Protein AF-A0A820NTD5-F1 (afdb_monomer)

Secondary structure (DSSP, 8-state):
--HHHH-THHHHHHHHHHHHHHHHHHHHTTS--SS-HHHHHHHHHHHHHHHHHHHHHHHHHHHHHS-TTTHHHHHHHHHHHHHHHHHHHHHHHHHS-TTSHHHHHHHHT-

Radius of gyration: 16.56 Å; Cα contacts (8 Å, |Δi|>4): 57; chains: 1; bounding box: 40×29×45 Å

Sequence (110 aa):
PMVYKWGRRWPTFCFFLVAEVCLLGSYTFRENVEDTRAAVLIVYFMGKFASRGGFIVILLYTCEIFPTGLRCTTLGICYTFRLIGVALASQDVAGINGRTPRLIYGVLSL

InterPro domains:
  IPR036259 MFS transporter superfamily [G3DSA:1.20.1250.20] (1-110)
  IPR036259 MFS transporter superfamily [SSF103473] (4-93)

Mean predicted aligned error: 9.56 Å

Foldseek 3Di:
DVPPPPPLPVLLVVLLVLLLVLLVVLQVVVVPPDPCPVVNVVSVVRSVVSVVVSLVSVLVVLCVPDDPVCNVVVSVVSVVVVVVVVVVVVVVVVPDDDHPPSVVVSVVSD

Structure (mmCIF, N/CA/C/O backbone):
data_AF-A0A820NTD5-F1
#
_entry.id   AF-A0A820NTD5-F1
#
loop_
_atom_site.group_PDB
_atom_site.id
_atom_site.type_symbol
_atom_site.label_atom_id
_atom_site.label_alt_id
_atom_site.label_comp_id
_atom_site.label_asym_id
_atom_site.label_entity_id
_atom_site.label_seq_id
_atom_site.pdbx_PDB_ins_code
_atom_site.Cartn_x
_atom_site.Cartn_y
_atom_site.Cartn_z
_atom_site.occupancy
_atom_site.B_iso_or_equiv
_atom_site.auth_seq_id
_atom_site.auth_comp_id
_atom_site.auth_asym_id
_atom_site.auth_atom_id
_atom_site.pdbx_PDB_model_num
ATOM 1 N N . PRO A 1 1 ? -15.960 15.532 -1.638 1.00 49.72 1 PRO A N 1
ATOM 2 C CA . PRO A 1 1 ? -16.955 15.597 -2.740 1.00 49.72 1 PRO A CA 1
ATOM 3 C C . PRO A 1 1 ? -17.173 14.284 -3.531 1.00 49.72 1 PRO A C 1
ATOM 5 O O . PRO A 1 1 ? -18.318 14.007 -3.864 1.00 49.72 1 PRO A O 1
ATOM 8 N N . MET A 1 2 ? -16.152 13.449 -3.795 1.00 51.72 2 MET A N 1
ATOM 9 C CA . MET A 1 2 ? -16.318 12.181 -4.552 1.00 51.72 2 MET A CA 1
ATOM 10 C C . MET A 1 2 ? -16.943 11.031 -3.727 1.00 51.72 2 MET A C 1
ATOM 12 O O . MET A 1 2 ? -17.681 10.204 -4.250 1.00 51.72 2 MET A O 1
ATOM 16 N N . VAL A 1 3 ? -16.687 11.003 -2.414 1.00 53.97 3 VAL A N 1
ATOM 17 C CA . VAL A 1 3 ? -17.063 9.899 -1.503 1.00 53.97 3 VAL A CA 1
ATOM 18 C C . VAL A 1 3 ? -18.572 9.823 -1.222 1.00 53.97 3 VAL A C 1
ATOM 20 O O . VAL A 1 3 ? -19.092 8.739 -0.982 1.00 53.97 3 VAL A O 1
ATOM 23 N N . TYR A 1 4 ? -19.285 10.951 -1.285 1.00 55.00 4 TYR A N 1
ATOM 24 C CA . TYR A 1 4 ? -20.696 11.031 -0.883 1.00 55.00 4 TYR A CA 1
ATOM 25 C C . TYR A 1 4 ? -21.680 10.666 -2.009 1.00 55.00 4 TYR A C 1
ATOM 27 O O . TYR A 1 4 ? -22.819 10.317 -1.730 1.00 55.00 4 TYR A O 1
ATOM 35 N N . LYS A 1 5 ? -21.254 10.734 -3.282 1.00 57.44 5 LYS A N 1
ATOM 36 C CA . LYS A 1 5 ? -22.125 10.472 -4.445 1.00 57.44 5 LYS A CA 1
ATOM 37 C C . LYS A 1 5 ? -22.044 9.045 -4.992 1.00 57.44 5 LYS A C 1
ATOM 39 O O . LYS A 1 5 ? -23.023 8.580 -5.557 1.00 57.44 5 LYS A O 1
ATOM 44 N N . TRP A 1 6 ? -20.908 8.359 -4.843 1.00 56.06 6 TRP A N 1
ATOM 45 C CA . TRP A 1 6 ? -20.655 7.101 -5.567 1.00 56.06 6 TRP A CA 1
ATOM 46 C C . TRP A 1 6 ? -20.630 5.835 -4.703 1.00 56.06 6 TRP A C 1
ATOM 48 O O . TRP A 1 6 ? -20.451 4.740 -5.226 1.00 56.06 6 TRP A O 1
ATOM 58 N N . GLY A 1 7 ? -20.822 5.955 -3.387 1.00 64.12 7 GLY A N 1
ATOM 59 C CA . GLY A 1 7 ? -20.644 4.837 -2.460 1.00 64.12 7 GLY A CA 1
ATOM 60 C C . GLY A 1 7 ? -19.163 4.481 -2.274 1.00 64.12 7 GLY A C 1
ATOM 61 O O . GLY A 1 7 ? -18.376 4.416 -3.215 1.00 64.12 7 GLY A O 1
ATOM 62 N N . ARG A 1 8 ? -18.747 4.252 -1.025 1.00 65.25 8 ARG A N 1
ATOM 63 C CA . ARG A 1 8 ? -17.324 4.227 -0.636 1.00 65.25 8 ARG A CA 1
ATOM 64 C 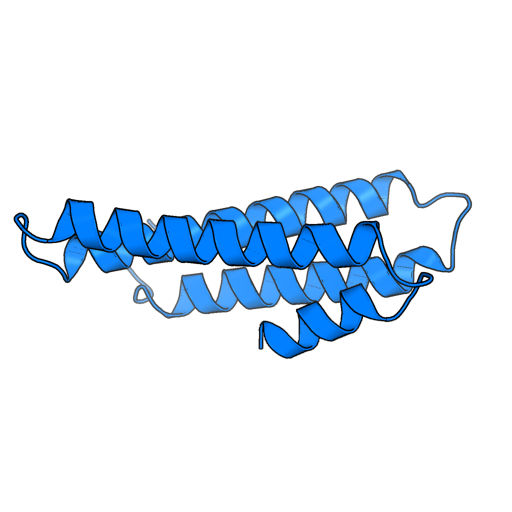C . ARG A 1 8 ? -16.514 3.017 -1.135 1.00 65.25 8 ARG A C 1
ATOM 66 O O . ARG A 1 8 ? -15.298 3.002 -0.990 1.00 65.25 8 ARG A O 1
ATOM 73 N N . ARG A 1 9 ? -17.163 2.025 -1.753 1.00 69.50 9 ARG A N 1
ATOM 74 C CA . ARG A 1 9 ? -16.525 0.797 -2.268 1.00 69.50 9 ARG A CA 1
ATOM 75 C C . ARG A 1 9 ? -15.850 1.004 -3.630 1.00 69.50 9 ARG A C 1
ATOM 77 O O . ARG A 1 9 ? -14.738 0.532 -3.840 1.00 69.50 9 ARG A O 1
ATOM 84 N N . TRP A 1 10 ? -16.487 1.775 -4.509 1.00 74.38 10 TRP A N 1
ATOM 85 C CA . TRP A 1 10 ? -15.987 2.108 -5.844 1.00 74.38 10 TRP A CA 1
ATOM 86 C C . TRP A 1 10 ? -14.659 2.875 -5.861 1.00 74.38 10 TRP A C 1
ATOM 88 O O . TRP A 1 10 ? -13.772 2.463 -6.601 1.00 74.38 10 TRP A O 1
ATOM 98 N N . PRO A 1 11 ? -14.441 3.9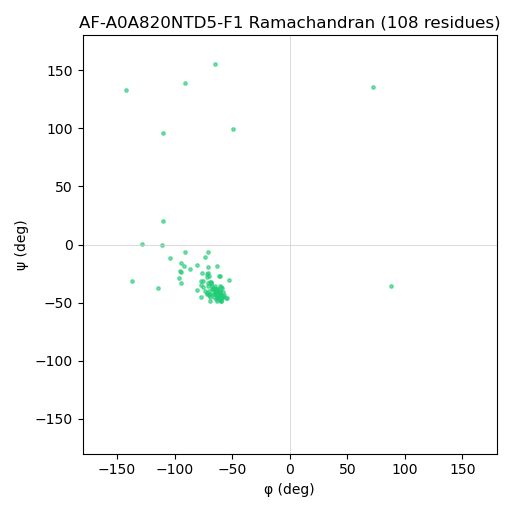32 -5.048 1.00 76.56 11 PRO A N 1
ATOM 99 C CA . PRO A 1 11 ? -13.161 4.633 -5.064 1.00 76.56 11 PRO A CA 1
ATOM 100 C C . PRO A 1 11 ? -12.015 3.726 -4.617 1.00 76.56 11 PRO A C 1
ATOM 102 O O . PRO A 1 11 ? -10.946 3.781 -5.211 1.00 76.56 11 PRO A O 1
ATOM 105 N N . THR A 1 12 ? -12.237 2.860 -3.626 1.00 77.50 12 THR A N 1
ATOM 106 C CA . THR A 1 12 ? -11.230 1.896 -3.165 1.00 77.50 12 THR A CA 1
ATOM 107 C C . THR A 1 12 ? -10.811 0.962 -4.297 1.00 77.50 12 THR A C 1
ATOM 109 O O . THR A 1 12 ? -9.621 0.839 -4.566 1.00 77.50 12 THR A O 1
ATOM 112 N N . PHE A 1 13 ? -11.780 0.385 -5.012 1.00 80.00 13 PHE A N 1
ATOM 113 C CA . PHE A 1 13 ? -11.523 -0.464 -6.176 1.00 80.00 13 PHE A CA 1
ATOM 114 C C . PHE A 1 13 ? -10.772 0.286 -7.288 1.00 80.00 13 PHE A C 1
ATOM 116 O O . PHE A 1 13 ? -9.762 -0.204 -7.784 1.00 80.00 13 PHE A O 1
ATOM 123 N N . CYS A 1 14 ? -11.181 1.518 -7.612 1.00 81.12 14 CYS A N 1
ATOM 124 C CA . CYS A 1 14 ? -10.483 2.345 -8.600 1.00 81.12 14 CYS A CA 1
ATOM 125 C C . CYS A 1 14 ? -9.032 2.649 -8.196 1.00 81.12 14 CYS A C 1
ATOM 127 O O . CYS A 1 14 ? -8.143 2.607 -9.042 1.00 81.12 14 CYS A O 1
ATOM 129 N N . PHE A 1 15 ? -8.766 2.944 -6.918 1.00 81.75 15 PHE A N 1
ATOM 130 C CA . PHE A 1 15 ? -7.403 3.199 -6.441 1.00 81.75 15 PHE A CA 1
ATOM 131 C C . PHE A 1 15 ? -6.514 1.953 -6.527 1.00 81.75 15 PHE A C 1
ATOM 133 O O . PHE A 1 15 ? -5.343 2.086 -6.882 1.00 81.75 15 PHE A O 1
ATOM 140 N N . PHE A 1 16 ? -7.053 0.761 -6.250 1.00 79.81 16 PHE A N 1
ATOM 141 C CA . PHE A 1 16 ? -6.307 -0.490 -6.414 1.00 79.81 16 PHE A CA 1
ATOM 142 C C . PHE A 1 16 ? -6.060 -0.829 -7.886 1.00 79.81 16 PHE A C 1
ATOM 144 O O . PHE A 1 16 ? -4.914 -1.098 -8.236 1.00 79.81 16 PHE A O 1
ATOM 151 N N . LEU A 1 17 ? -7.059 -0.680 -8.765 1.00 82.56 17 LEU A N 1
ATOM 152 C CA . LEU A 1 17 ? -6.861 -0.876 -10.206 1.00 82.56 17 LEU A CA 1
ATOM 153 C C . LEU A 1 17 ? -5.804 0.071 -10.784 1.00 82.56 17 LEU A C 1
ATOM 155 O O . LEU A 1 17 ? -4.933 -0.354 -11.537 1.00 82.56 17 LEU A O 1
ATOM 159 N N . VAL A 1 18 ? -5.830 1.356 -10.415 1.00 84.31 18 VAL A N 1
ATOM 160 C CA . VAL A 1 1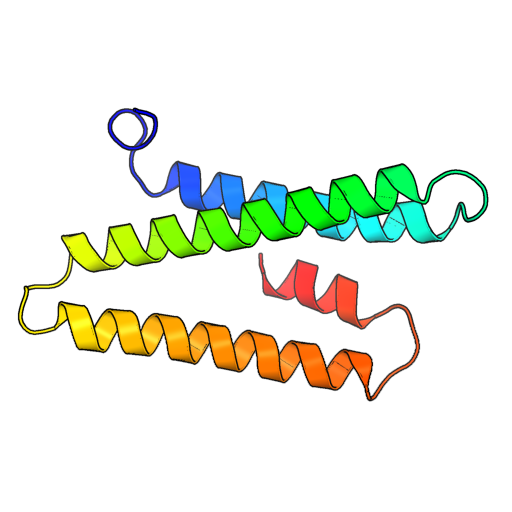8 ? -4.818 2.322 -10.875 1.00 84.31 18 VAL A CA 1
ATOM 161 C C . VAL A 1 18 ? -3.423 1.956 -10.358 1.00 84.31 18 VAL A C 1
ATOM 163 O O . VAL A 1 18 ? -2.445 2.086 -11.097 1.00 84.31 18 VAL A O 1
ATOM 166 N N . ALA A 1 19 ? -3.309 1.488 -9.111 1.00 80.50 19 ALA A N 1
ATOM 167 C CA . ALA A 1 19 ? -2.035 1.042 -8.553 1.00 80.50 19 ALA A CA 1
ATOM 168 C C . ALA A 1 19 ? -1.480 -0.181 -9.304 1.00 80.50 19 ALA A C 1
ATOM 170 O O . ALA A 1 19 ? -0.285 -0.224 -9.598 1.00 80.50 19 ALA A O 1
ATOM 171 N N . GLU A 1 20 ? -2.341 -1.130 -9.665 1.00 77.44 20 GLU A N 1
ATOM 172 C CA . GLU A 1 20 ? -1.963 -2.340 -10.394 1.00 77.44 20 GLU A CA 1
ATOM 173 C C . GLU A 1 20 ? -1.542 -2.045 -11.839 1.00 77.44 20 GLU A C 1
ATOM 175 O O . GLU A 1 20 ? -0.473 -2.475 -12.274 1.00 77.44 20 GLU A O 1
ATOM 180 N N . VAL A 1 21 ? -2.299 -1.205 -12.552 1.00 81.94 21 VAL A N 1
ATOM 181 C CA . VAL A 1 21 ? -1.939 -0.744 -13.903 1.00 81.94 21 VAL A CA 1
ATOM 182 C C . VAL A 1 21 ? -0.582 -0.026 -13.896 1.00 81.94 21 VAL A C 1
ATOM 184 O O . VAL A 1 21 ? 0.225 -0.222 -14.805 1.00 81.94 21 VAL A O 1
ATOM 187 N N . CYS A 1 22 ? -0.269 0.750 -12.851 1.00 77.88 22 CYS A N 1
ATOM 188 C CA . CYS A 1 22 ? 1.050 1.379 -12.703 1.00 77.88 22 CYS A CA 1
ATOM 189 C C . CYS A 1 22 ? 2.175 0.360 -12.446 1.00 77.88 22 CYS A C 1
ATOM 191 O O . CYS A 1 22 ? 3.296 0.543 -12.934 1.00 77.88 22 CYS A O 1
ATOM 193 N N . LEU A 1 23 ? 1.912 -0.710 -11.690 1.00 73.50 23 LEU A N 1
ATOM 194 C CA . LEU A 1 23 ? 2.888 -1.777 -11.438 1.00 73.50 23 LEU A CA 1
ATOM 195 C C . LEU A 1 23 ? 3.171 -2.599 -12.702 1.00 73.50 23 LEU A C 1
ATOM 197 O O . LEU A 1 23 ? 4.340 -2.845 -13.009 1.00 73.50 23 LEU A O 1
ATOM 201 N N . LEU A 1 24 ? 2.131 -2.944 -13.468 1.00 74.62 24 LEU A N 1
ATOM 202 C CA . LEU A 1 24 ? 2.258 -3.613 -14.767 1.00 74.62 24 LEU A CA 1
ATOM 203 C C . LEU A 1 24 ? 2.951 -2.716 -15.801 1.00 74.62 24 LEU A C 1
ATOM 205 O O . LEU A 1 24 ? 3.859 -3.167 -16.494 1.00 74.62 24 LEU A O 1
ATOM 209 N N . GLY A 1 25 ? 2.621 -1.422 -15.854 1.00 73.06 25 GLY A N 1
ATOM 210 C CA . GLY A 1 25 ? 3.324 -0.468 -16.718 1.00 73.06 25 GLY A CA 1
ATOM 211 C C . GLY A 1 25 ? 4.811 -0.354 -16.366 1.00 73.06 25 GLY A C 1
ATOM 212 O O . GLY A 1 25 ? 5.677 -0.375 -17.236 1.00 73.06 25 GLY A O 1
ATOM 213 N N . SER A 1 26 ? 5.154 -0.339 -15.075 1.00 69.06 26 SER A N 1
ATOM 214 C CA . SER A 1 26 ? 6.555 -0.304 -14.621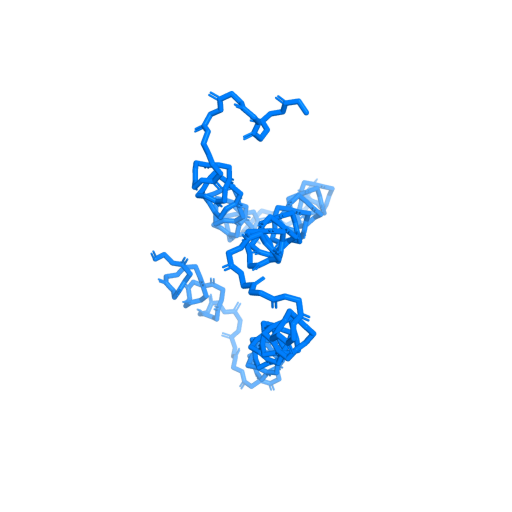 1.00 69.06 26 SER A CA 1
ATOM 215 C C . SER A 1 26 ? 7.373 -1.540 -15.033 1.00 69.06 26 SER A C 1
ATOM 217 O O . SER A 1 26 ? 8.606 -1.496 -14.998 1.00 69.06 26 SER A O 1
ATOM 219 N N . TYR A 1 27 ? 6.716 -2.646 -15.398 1.00 67.88 27 TYR A N 1
ATOM 220 C CA . TYR A 1 27 ? 7.363 -3.836 -15.947 1.00 67.88 27 TYR A CA 1
ATOM 221 C C . TYR A 1 27 ? 7.756 -3.639 -17.417 1.00 67.88 27 TYR A C 1
ATOM 223 O O . TYR A 1 27 ? 8.897 -3.922 -17.778 1.00 67.88 27 TYR A O 1
ATOM 231 N N . THR A 1 28 ? 6.865 -3.085 -18.245 1.00 69.50 28 THR A N 1
ATOM 232 C CA . THR A 1 28 ? 7.109 -2.886 -19.685 1.00 69.50 28 THR A CA 1
ATOM 233 C C . THR A 1 28 ? 8.141 -1.790 -19.965 1.00 69.50 28 THR A C 1
ATOM 235 O O . THR A 1 28 ? 8.928 -1.902 -20.900 1.00 69.50 28 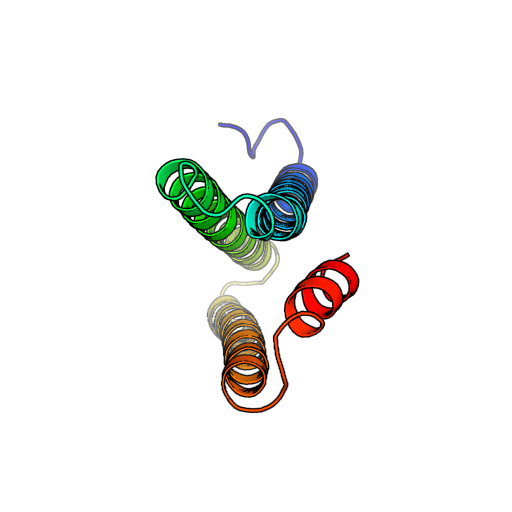THR A O 1
ATOM 238 N N . PHE A 1 29 ? 8.208 -0.748 -19.129 1.00 64.88 29 PHE A N 1
ATOM 239 C CA . PHE A 1 29 ? 9.171 0.354 -19.300 1.00 64.88 29 PHE A CA 1
ATOM 240 C C . PHE A 1 29 ? 10.623 -0.007 -18.945 1.00 64.88 29 PHE A C 1
ATOM 242 O O . PHE A 1 29 ? 11.531 0.762 -19.245 1.00 64.88 29 PHE A O 1
ATOM 249 N N . ARG A 1 30 ? 10.871 -1.164 -18.318 1.00 60.41 30 ARG A N 1
ATOM 250 C CA . ARG A 1 30 ? 12.221 -1.617 -17.936 1.00 60.41 30 ARG A CA 1
ATOM 251 C C . ARG A 1 30 ? 13.064 -2.050 -19.146 1.00 60.41 30 ARG A C 1
ATOM 253 O O . ARG A 1 30 ? 14.284 -2.001 -19.046 1.00 60.41 30 ARG A O 1
ATOM 260 N N . GLU A 1 31 ? 12.445 -2.470 -20.250 1.00 61.44 31 GLU A N 1
ATOM 261 C CA . GLU A 1 31 ? 13.157 -2.962 -21.445 1.00 61.44 31 GLU A CA 1
ATOM 262 C C . GLU A 1 31 ? 13.687 -1.840 -22.357 1.00 61.44 31 GLU A C 1
ATOM 264 O O . GLU A 1 31 ? 14.616 -2.076 -23.119 1.00 61.44 31 GLU A O 1
ATOM 269 N N . ASN A 1 32 ? 13.185 -0.606 -22.230 1.00 60.06 32 ASN A N 1
ATOM 270 C CA . ASN A 1 32 ? 13.657 0.554 -22.996 1.00 60.06 32 ASN A CA 1
ATOM 271 C C . ASN A 1 32 ? 14.392 1.514 -22.045 1.00 60.06 32 ASN A C 1
ATOM 273 O O . ASN A 1 32 ? 13.755 2.259 -21.304 1.00 60.06 32 ASN A O 1
ATOM 277 N N . VAL A 1 33 ? 15.725 1.422 -21.984 1.00 58.12 33 VAL A N 1
ATOM 278 C CA . VAL A 1 33 ? 16.532 1.929 -20.851 1.00 58.12 33 VAL A CA 1
ATOM 279 C C . VAL A 1 33 ? 17.040 3.370 -21.018 1.00 58.12 33 VAL A C 1
ATOM 281 O O . VAL A 1 33 ? 17.376 4.005 -20.017 1.00 58.12 33 VAL A O 1
ATOM 284 N N . GLU A 1 34 ? 17.078 3.932 -22.226 1.00 59.47 34 GLU A N 1
ATOM 285 C CA . GLU A 1 34 ? 17.934 5.107 -22.457 1.00 59.47 34 GLU A CA 1
ATOM 286 C C . GLU A 1 34 ? 17.250 6.480 -22.303 1.00 59.47 34 GLU A C 1
ATOM 288 O O . GLU A 1 34 ? 17.935 7.415 -21.899 1.00 59.47 34 GLU A O 1
ATOM 293 N N . ASP A 1 35 ? 15.920 6.607 -22.449 1.00 57.22 35 ASP A N 1
ATOM 294 C CA . ASP A 1 35 ? 15.240 7.930 -22.417 1.00 57.22 35 ASP A CA 1
ATOM 295 C C . ASP A 1 35 ? 14.046 8.051 -21.437 1.00 57.22 35 ASP A C 1
ATOM 297 O O . ASP A 1 35 ? 13.406 9.090 -21.280 1.00 57.22 35 ASP A O 1
ATOM 301 N N . THR A 1 36 ? 13.727 6.988 -20.698 1.00 67.50 36 THR A N 1
ATOM 302 C CA . THR A 1 36 ? 12.437 6.846 -19.984 1.00 67.50 36 THR A CA 1
ATOM 303 C C . THR A 1 36 ? 12.540 6.935 -18.462 1.00 67.50 36 THR A C 1
ATOM 305 O O . THR A 1 36 ? 11.631 6.523 -17.740 1.00 67.50 36 THR A O 1
ATOM 308 N N . ARG A 1 37 ? 13.614 7.524 -17.920 1.00 71.44 37 ARG A N 1
ATOM 309 C CA . ARG A 1 37 ? 13.772 7.701 -16.459 1.00 71.44 37 ARG A CA 1
ATOM 310 C C . ARG A 1 37 ? 12.655 8.554 -15.852 1.00 71.44 37 ARG A C 1
ATOM 312 O O . ARG A 1 37 ? 12.135 8.218 -14.789 1.00 71.44 37 ARG A O 1
ATOM 319 N N . ALA A 1 38 ? 12.261 9.624 -16.544 1.00 77.00 38 ALA A N 1
ATOM 320 C CA . ALA A 1 38 ? 11.176 10.502 -16.110 1.00 77.00 38 ALA A CA 1
ATOM 321 C C . ALA A 1 38 ? 9.822 9.771 -16.099 1.00 77.00 38 ALA A C 1
ATOM 323 O O . ALA A 1 38 ? 9.079 9.871 -15.125 1.00 77.00 38 ALA A O 1
ATOM 324 N N . ALA A 1 39 ? 9.536 8.967 -17.128 1.00 75.19 39 ALA A N 1
ATOM 325 C CA . ALA A 1 39 ? 8.311 8.174 -17.208 1.00 75.19 39 ALA A CA 1
ATOM 326 C C . ALA A 1 39 ? 8.223 7.142 -16.070 1.00 75.19 39 ALA A C 1
ATOM 328 O O . ALA A 1 39 ? 7.192 7.040 -15.407 1.00 75.19 39 ALA A O 1
ATOM 329 N N . VAL A 1 40 ? 9.322 6.440 -15.771 1.00 76.56 40 VAL A N 1
ATOM 330 C CA . VAL A 1 40 ? 9.381 5.479 -14.655 1.00 76.56 40 VAL A CA 1
ATOM 331 C C . VAL A 1 40 ? 9.153 6.169 -13.306 1.00 76.56 40 VAL A C 1
ATOM 333 O O . VAL A 1 40 ? 8.428 5.642 -12.465 1.00 76.56 40 VAL A O 1
ATOM 336 N N . LEU A 1 41 ? 9.722 7.361 -13.095 1.00 80.31 41 LEU A N 1
ATOM 337 C CA . LEU A 1 41 ? 9.500 8.158 -11.884 1.00 80.31 41 LEU A CA 1
ATOM 338 C C . LEU A 1 41 ? 8.035 8.577 -11.730 1.00 80.31 41 LEU A C 1
ATOM 340 O O . LEU A 1 41 ? 7.469 8.413 -10.650 1.00 80.31 41 LEU A O 1
ATOM 344 N N . ILE A 1 42 ? 7.410 9.073 -12.799 1.00 83.06 42 ILE A N 1
ATOM 345 C CA . ILE A 1 42 ? 6.001 9.487 -12.787 1.00 83.06 42 ILE A CA 1
ATOM 346 C C . ILE A 1 42 ? 5.101 8.297 -12.446 1.00 83.06 42 ILE A C 1
ATOM 348 O O . ILE A 1 42 ? 4.277 8.393 -11.538 1.00 83.06 42 ILE A O 1
ATOM 352 N N . VAL A 1 43 ? 5.306 7.151 -13.102 1.00 81.56 43 VAL A N 1
ATOM 353 C CA . VAL A 1 43 ? 4.538 5.925 -12.832 1.00 81.56 43 VAL A CA 1
ATOM 354 C C . VAL A 1 43 ? 4.769 5.434 -11.398 1.00 81.56 43 VAL A C 1
ATOM 356 O O . VAL A 1 43 ? 3.820 5.041 -10.717 1.00 81.56 43 VAL A O 1
ATOM 359 N N . TYR A 1 44 ? 6.001 5.521 -10.889 1.00 80.38 44 TYR A N 1
ATOM 360 C CA . TYR A 1 44 ? 6.323 5.151 -9.511 1.00 80.38 44 TYR A CA 1
ATOM 361 C C . TYR A 1 44 ? 5.620 6.038 -8.478 1.00 80.38 44 TYR A C 1
ATOM 363 O O . TYR A 1 44 ? 5.031 5.529 -7.520 1.00 80.38 44 TYR A O 1
ATOM 371 N N . PHE A 1 45 ? 5.652 7.361 -8.660 1.00 83.12 45 PHE A N 1
ATOM 372 C CA . PHE A 1 45 ? 4.954 8.294 -7.777 1.00 83.12 45 PHE A CA 1
ATOM 373 C C . PHE A 1 45 ? 3.436 8.130 -7.867 1.00 83.12 45 PHE A C 1
ATOM 375 O O . PHE A 1 45 ? 2.767 8.162 -6.834 1.00 83.12 45 PHE A O 1
ATOM 382 N N . MET A 1 46 ? 2.902 7.874 -9.062 1.00 86.12 46 MET A N 1
ATOM 383 C CA . MET A 1 46 ? 1.475 7.647 -9.278 1.00 86.12 46 MET A CA 1
ATOM 384 C C . MET A 1 46 ? 0.992 6.359 -8.597 1.00 86.12 46 MET A C 1
ATOM 386 O O . MET A 1 46 ? 0.010 6.391 -7.854 1.00 86.12 46 MET A O 1
ATOM 390 N N . GLY A 1 47 ? 1.729 5.252 -8.731 1.00 82.12 47 GLY A N 1
ATOM 391 C CA . GLY A 1 47 ? 1.434 4.002 -8.022 1.00 82.12 47 GLY A CA 1
ATOM 392 C C . GLY A 1 47 ? 1.576 4.129 -6.498 1.00 82.12 47 GLY A C 1
ATOM 393 O O . GLY A 1 47 ? 0.728 3.652 -5.732 1.00 82.12 47 GLY A O 1
ATOM 394 N N . LYS A 1 48 ? 2.604 4.845 -6.016 1.00 81.94 48 LYS A N 1
ATOM 395 C CA . LYS A 1 48 ? 2.750 5.159 -4.582 1.00 81.94 48 LYS A CA 1
ATOM 396 C C . LYS A 1 48 ? 1.606 6.018 -4.053 1.00 81.94 48 LYS A C 1
ATOM 398 O O . LYS A 1 48 ? 1.172 5.811 -2.922 1.00 81.94 48 LYS A O 1
ATOM 403 N N . PHE A 1 49 ? 1.120 6.972 -4.839 1.00 84.81 49 PHE A N 1
ATOM 404 C CA . PHE A 1 49 ? -0.001 7.818 -4.453 1.00 84.81 49 PHE A CA 1
ATOM 405 C C . PHE A 1 49 ? -1.308 7.021 -4.400 1.00 84.81 49 PHE A C 1
ATOM 407 O O . PHE A 1 49 ? -1.995 7.057 -3.380 1.00 84.81 49 PHE A O 1
ATOM 414 N N . ALA A 1 50 ? -1.609 6.235 -5.437 1.00 85.56 50 ALA A N 1
ATOM 415 C CA . ALA A 1 50 ? -2.818 5.417 -5.513 1.00 85.56 50 ALA A CA 1
ATOM 416 C C . ALA A 1 50 ? -2.915 4.409 -4.351 1.00 85.56 50 ALA A C 1
ATOM 418 O O . ALA A 1 50 ? -3.940 4.340 -3.674 1.00 85.56 50 ALA A O 1
ATOM 419 N N . SER A 1 51 ? -1.817 3.716 -4.029 1.00 83.69 51 SER A N 1
ATOM 420 C CA . SER A 1 51 ? -1.770 2.771 -2.899 1.00 83.69 51 SER A CA 1
ATOM 421 C C . SER A 1 51 ? -1.958 3.441 -1.528 1.00 83.69 51 SER A C 1
ATOM 423 O O . SER A 1 51 ? -2.590 2.878 -0.629 1.00 83.69 51 SER A O 1
ATOM 425 N N . ARG A 1 52 ? -1.447 4.665 -1.335 1.00 86.25 52 ARG A N 1
ATOM 426 C CA . ARG A 1 52 ? -1.675 5.449 -0.105 1.00 86.25 52 ARG A CA 1
ATOM 427 C C . ARG A 1 52 ? -3.111 5.966 -0.032 1.00 86.25 52 ARG A C 1
ATOM 429 O O . ARG A 1 52 ? -3.716 5.881 1.034 1.00 86.25 52 ARG A O 1
ATOM 436 N N . GLY A 1 53 ? -3.653 6.443 -1.152 1.00 85.06 53 GLY A N 1
ATOM 437 C CA . GLY A 1 53 ? -5.033 6.908 -1.271 1.00 85.06 53 GLY A CA 1
ATOM 438 C C . GLY A 1 53 ? -6.043 5.809 -0.944 1.00 85.06 53 GLY A C 1
ATOM 439 O O . GLY A 1 53 ? -6.900 6.012 -0.086 1.00 85.06 53 GLY A O 1
ATOM 440 N N . GLY A 1 54 ? -5.883 4.618 -1.530 1.00 85.25 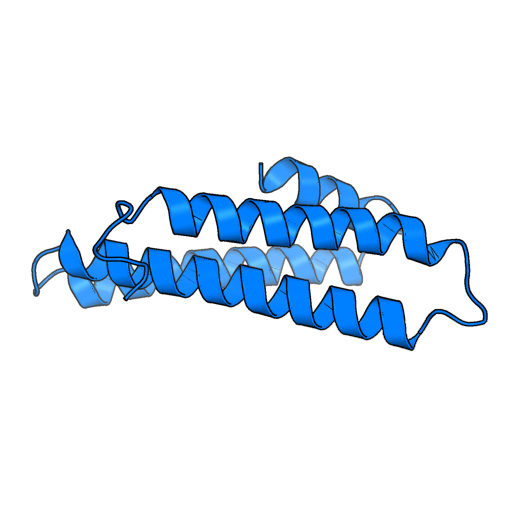54 GLY A N 1
ATOM 441 C CA . GLY A 1 54 ? -6.731 3.457 -1.236 1.00 85.25 54 GLY A CA 1
ATOM 442 C C . GLY A 1 54 ? -6.703 3.065 0.245 1.00 85.25 54 GLY A C 1
ATOM 443 O O . GLY A 1 54 ? -7.753 2.879 0.860 1.00 85.25 54 GLY A O 1
ATOM 444 N N . PHE A 1 55 ? -5.516 3.044 0.861 1.00 85.44 55 PHE A N 1
ATOM 445 C CA . PHE A 1 55 ? -5.377 2.743 2.289 1.00 85.44 55 PHE A CA 1
ATOM 446 C C . PHE A 1 55 ? -6.093 3.765 3.188 1.00 85.44 55 PHE A C 1
ATOM 448 O O . PHE A 1 55 ? -6.758 3.380 4.146 1.00 85.44 55 PHE A O 1
ATOM 455 N N . ILE A 1 56 ? -6.012 5.061 2.871 1.00 87.06 56 ILE A N 1
ATOM 456 C CA . ILE A 1 56 ? -6.709 6.113 3.631 1.00 87.06 56 ILE A CA 1
ATOM 457 C C . ILE A 1 56 ? -8.231 5.952 3.524 1.00 87.06 56 ILE A C 1
ATOM 459 O O . ILE A 1 56 ? -8.930 6.095 4.527 1.00 87.06 56 ILE A O 1
ATOM 463 N N . VAL A 1 57 ? -8.753 5.615 2.341 1.00 85.38 57 VAL A N 1
ATOM 464 C CA . VAL A 1 57 ? -10.193 5.374 2.152 1.00 85.38 57 VAL A CA 1
ATOM 465 C C . VAL A 1 57 ? -10.665 4.170 2.970 1.00 85.38 57 VAL A C 1
ATOM 467 O O . VAL A 1 57 ? -11.733 4.241 3.580 1.00 85.38 57 VAL A O 1
ATOM 470 N N . ILE A 1 58 ? -9.864 3.101 3.052 1.00 84.75 58 ILE A N 1
ATOM 471 C CA . ILE A 1 58 ? -10.156 1.946 3.916 1.00 84.75 58 ILE A CA 1
ATOM 472 C C . ILE A 1 58 ? -10.175 2.361 5.388 1.00 84.75 58 ILE A C 1
ATOM 474 O O . ILE A 1 58 ? -11.140 2.054 6.079 1.00 84.75 58 ILE A O 1
ATOM 478 N N . LEU A 1 59 ? -9.166 3.098 5.869 1.00 85.44 59 LEU A N 1
ATOM 479 C CA . LEU A 1 59 ? -9.132 3.553 7.265 1.00 85.44 59 LEU A CA 1
ATOM 480 C C . LEU A 1 59 ? -10.333 4.442 7.609 1.00 85.44 59 LEU A C 1
ATOM 482 O O . LEU A 1 59 ? -10.919 4.294 8.681 1.00 85.44 59 LEU A O 1
ATOM 486 N N . LEU A 1 60 ? -10.733 5.333 6.698 1.00 85.44 60 LEU A N 1
ATOM 487 C CA . LEU A 1 60 ? -11.952 6.128 6.851 1.00 85.44 60 LEU A CA 1
ATOM 488 C C . LEU A 1 60 ? -13.202 5.245 6.867 1.00 85.44 60 LEU A C 1
ATOM 490 O O . LEU A 1 60 ? -14.104 5.490 7.664 1.00 85.44 60 LEU A O 1
ATOM 494 N N . TYR A 1 61 ? -13.246 4.194 6.042 1.00 82.50 61 TYR A N 1
ATOM 495 C CA . TYR A 1 61 ? -14.352 3.242 6.052 1.00 82.50 61 TYR A CA 1
ATOM 496 C C . TYR A 1 61 ? -14.469 2.501 7.379 1.00 82.50 61 TYR A C 1
ATOM 498 O O . TYR A 1 61 ? -15.550 2.471 7.962 1.00 82.50 61 TYR A O 1
ATOM 506 N N . THR A 1 62 ? -13.347 2.018 7.897 1.00 81.69 62 THR A N 1
ATOM 507 C CA . THR A 1 62 ? -13.249 1.398 9.215 1.00 81.69 62 THR A CA 1
ATOM 508 C C . THR A 1 62 ? -13.724 2.350 10.318 1.00 81.69 62 THR A C 1
ATOM 510 O O . THR A 1 62 ? -14.507 1.960 11.178 1.00 81.69 62 THR A O 1
ATOM 513 N N . CYS A 1 63 ? -13.334 3.627 10.280 1.00 82.00 63 CYS A N 1
ATOM 514 C CA . CYS A 1 63 ? -13.728 4.599 11.305 1.00 82.00 63 CYS A CA 1
ATOM 515 C C . CYS A 1 63 ? -15.239 4.825 11.429 1.00 82.00 63 CYS A C 1
ATOM 517 O O . CYS A 1 63 ? -15.685 5.241 12.493 1.00 82.00 63 CYS A O 1
ATOM 519 N N . GLU A 1 64 ? -16.001 4.617 10.359 1.00 83.50 64 GLU A N 1
ATOM 520 C CA . GLU A 1 64 ? -17.442 4.887 10.354 1.00 83.50 64 GLU A CA 1
ATOM 521 C C . GLU A 1 64 ? -18.304 3.664 10.669 1.00 83.50 64 GLU A C 1
ATOM 523 O O . GLU A 1 64 ? -19.482 3.816 10.970 1.00 83.50 64 GLU A O 1
ATOM 528 N N . ILE A 1 65 ? -17.739 2.459 10.593 1.00 82.88 65 ILE A N 1
ATOM 529 C CA . ILE A 1 65 ? -18.470 1.213 10.875 1.00 82.88 65 ILE A CA 1
ATOM 530 C C . ILE A 1 65 ? -18.282 0.789 12.325 1.00 82.88 65 ILE A C 1
ATOM 532 O O . ILE A 1 65 ? -19.179 0.199 12.921 1.00 82.88 65 ILE A O 1
ATOM 536 N N . PHE A 1 66 ? -17.106 1.065 12.890 1.00 77.12 66 PHE A N 1
ATOM 537 C CA . PHE A 1 66 ? -16.771 0.617 14.232 1.00 77.12 66 PHE A CA 1
ATOM 538 C C . PHE A 1 66 ? -17.151 1.660 15.295 1.00 77.12 66 PHE A C 1
ATOM 540 O O . PHE A 1 66 ? -16.902 2.854 15.107 1.00 77.12 66 PHE A O 1
ATOM 547 N N . PRO A 1 67 ? -17.707 1.227 16.444 1.00 78.25 67 PRO A N 1
ATOM 548 C CA . PRO A 1 67 ? -18.019 2.118 17.557 1.00 78.25 67 PRO A CA 1
ATOM 549 C C . PRO A 1 67 ? -16.742 2.724 18.163 1.00 78.25 67 PRO A C 1
ATOM 551 O O . PRO A 1 67 ? -15.653 2.147 18.085 1.00 78.25 67 PRO A O 1
ATOM 554 N N . THR A 1 68 ? -16.873 3.885 18.811 1.00 80.62 68 THR A N 1
ATOM 555 C CA . THR A 1 68 ? -15.762 4.711 19.330 1.00 80.62 68 THR A CA 1
ATOM 556 C C . THR A 1 68 ? -14.781 3.964 20.235 1.00 80.62 68 THR A C 1
ATOM 558 O O . THR A 1 68 ? -13.593 4.273 20.203 1.00 80.62 68 THR A O 1
ATOM 561 N N . GLY A 1 69 ? -15.234 2.946 20.973 1.00 81.75 69 GLY A N 1
ATOM 562 C CA . GLY A 1 69 ? -14.369 2.111 21.815 1.00 81.75 69 GLY A CA 1
ATOM 563 C C . GLY A 1 69 ? -13.421 1.178 21.046 1.00 81.75 69 GLY A C 1
ATOM 564 O O . GLY A 1 69 ? -12.347 0.860 21.545 1.00 81.75 69 GLY A O 1
ATOM 565 N N . LEU A 1 70 ? -13.775 0.766 19.824 1.00 82.50 70 LEU A N 1
ATOM 566 C CA . LEU A 1 70 ? -12.974 -0.159 19.006 1.00 82.50 70 LEU A CA 1
ATOM 567 C C . LEU A 1 70 ? -12.219 0.544 17.872 1.00 82.50 70 LEU A C 1
ATOM 569 O O . LEU A 1 70 ? -11.320 -0.029 17.265 1.00 82.50 70 LEU A O 1
ATOM 573 N N . ARG A 1 71 ? -12.527 1.815 17.599 1.00 84.81 71 ARG A N 1
ATOM 574 C CA . ARG A 1 71 ? -11.930 2.560 16.484 1.00 84.81 71 ARG A CA 1
ATOM 575 C C . ARG A 1 71 ? -10.396 2.580 16.529 1.00 84.81 71 ARG A C 1
ATOM 577 O O . ARG A 1 71 ? -9.760 2.323 15.511 1.00 84.81 71 ARG A O 1
ATOM 584 N N . CYS A 1 72 ? -9.790 2.853 17.685 1.00 85.94 72 CYS A N 1
ATOM 585 C CA . CYS A 1 72 ? -8.327 2.917 17.811 1.00 85.94 72 CYS A CA 1
ATOM 586 C C . CYS A 1 72 ? -7.652 1.551 17.615 1.00 85.94 72 CYS A C 1
ATOM 588 O O . CYS A 1 72 ? -6.602 1.476 16.977 1.00 85.94 72 CYS A O 1
ATOM 590 N N . THR A 1 73 ? -8.255 0.468 18.114 1.00 88.88 73 THR A N 1
ATOM 591 C CA . THR A 1 73 ? -7.694 -0.883 17.979 1.00 88.88 73 THR A CA 1
ATOM 592 C C . THR A 1 73 ? -7.810 -1.387 16.545 1.00 88.88 73 THR A C 1
ATOM 594 O O . THR A 1 73 ? -6.830 -1.897 16.007 1.00 88.88 73 THR A O 1
ATOM 597 N N . THR A 1 74 ? -8.944 -1.170 15.871 1.00 85.81 74 THR A N 1
ATOM 598 C CA . THR A 1 74 ? -9.108 -1.574 14.467 1.00 85.81 74 THR A CA 1
ATOM 599 C C . THR A 1 74 ? -8.194 -0.789 13.530 1.00 85.81 74 THR A C 1
ATOM 601 O O . THR A 1 74 ? -7.606 -1.374 12.623 1.00 85.81 74 THR A O 1
ATOM 604 N N . LEU A 1 75 ? -8.000 0.514 13.772 1.00 89.12 75 LEU A N 1
ATOM 605 C CA . LEU A 1 75 ? -6.996 1.291 13.042 1.00 89.12 75 LEU A CA 1
ATOM 606 C C . LEU A 1 75 ? -5.595 0.706 13.253 1.00 89.12 75 LEU A C 1
ATOM 608 O O . LEU A 1 75 ? -4.884 0.486 12.275 1.00 89.12 75 LEU A O 1
ATOM 612 N N . GLY A 1 76 ? -5.229 0.385 14.499 1.00 89.25 76 GLY A N 1
ATOM 613 C CA . GLY A 1 76 ? -3.970 -0.287 14.823 1.00 89.25 76 GLY A CA 1
ATOM 614 C C . GLY A 1 76 ? -3.776 -1.590 14.043 1.00 89.25 76 GLY A C 1
ATOM 615 O O . GLY A 1 76 ? -2.728 -1.777 13.430 1.00 89.25 76 GLY A O 1
ATOM 616 N N . ILE A 1 77 ? -4.806 -2.438 13.973 1.00 89.19 77 ILE A N 1
ATOM 617 C CA . ILE A 1 77 ? -4.787 -3.691 13.201 1.00 89.19 77 ILE A CA 1
ATOM 618 C C . ILE A 1 77 ? -4.581 -3.417 11.701 1.00 89.19 77 ILE A C 1
ATOM 620 O O . ILE A 1 77 ? -3.747 -4.048 11.057 1.00 89.19 77 ILE A O 1
ATOM 624 N N . CYS A 1 78 ? -5.273 -2.438 11.114 1.00 87.31 78 CYS A N 1
ATOM 625 C CA . CYS A 1 78 ? -5.043 -2.079 9.710 1.00 87.31 78 CYS A CA 1
ATOM 626 C C . CYS A 1 78 ? -3.594 -1.615 9.454 1.00 87.31 78 CYS A C 1
ATOM 628 O O . CYS A 1 78 ? -3.019 -1.914 8.403 1.00 87.31 78 CYS A O 1
ATOM 630 N N . TYR A 1 79 ? -2.977 -0.906 10.404 1.00 88.75 79 TYR A N 1
ATOM 631 C CA . TYR A 1 79 ? -1.570 -0.509 10.310 1.00 88.75 79 TYR A CA 1
ATOM 632 C C . TYR A 1 79 ? -0.601 -1.684 10.473 1.00 88.75 79 TYR A C 1
ATOM 634 O O . TYR A 1 79 ? 0.414 -1.710 9.777 1.00 88.75 79 TYR A O 1
ATOM 642 N N . THR A 1 80 ? -0.893 -2.670 11.324 1.00 91.25 80 THR A N 1
ATOM 643 C CA . THR A 1 80 ? -0.032 -3.856 11.448 1.00 91.25 80 THR A CA 1
ATOM 644 C C . THR A 1 80 ? -0.051 -4.690 10.170 1.00 91.25 80 THR A C 1
ATOM 646 O O . THR A 1 80 ? 1.018 -5.045 9.680 1.00 91.25 80 THR A O 1
ATOM 649 N N . PHE A 1 81 ? -1.215 -4.896 9.542 1.00 88.38 81 PHE A N 1
ATOM 650 C CA . PHE A 1 81 ? -1.301 -5.542 8.221 1.00 88.38 81 PHE A CA 1
ATOM 651 C C . PHE A 1 81 ? -0.486 -4.805 7.155 1.00 88.38 81 PHE A C 1
ATOM 653 O O . PHE A 1 81 ? 0.228 -5.423 6.363 1.00 88.38 81 PHE A O 1
ATOM 660 N N . ARG A 1 82 ? -0.521 -3.469 7.169 1.00 86.00 82 ARG A N 1
ATOM 661 C CA . ARG A 1 82 ? 0.319 -2.652 6.288 1.00 86.00 82 ARG A CA 1
ATOM 662 C C . ARG A 1 82 ? 1.812 -2.899 6.529 1.00 86.00 82 ARG A C 1
ATOM 664 O O . ARG A 1 82 ? 2.570 -2.977 5.564 1.00 86.00 82 ARG A O 1
ATOM 671 N N . LEU A 1 83 ? 2.244 -2.979 7.787 1.00 87.19 83 LEU A N 1
ATOM 672 C CA . LEU A 1 83 ? 3.644 -3.229 8.140 1.00 87.19 83 LEU A CA 1
ATOM 673 C C . LEU A 1 83 ? 4.096 -4.631 7.720 1.00 87.19 83 LEU A C 1
ATOM 675 O O . LEU A 1 83 ? 5.198 -4.762 7.197 1.00 87.19 83 LEU A O 1
ATOM 679 N N . ILE A 1 84 ? 3.234 -5.644 7.857 1.00 87.50 84 ILE A N 1
ATOM 680 C CA . ILE A 1 84 ? 3.497 -7.003 7.357 1.00 87.50 84 ILE A CA 1
ATOM 681 C C . ILE A 1 84 ? 3.740 -6.967 5.843 1.00 87.50 84 ILE A C 1
ATOM 683 O O . ILE A 1 84 ? 4.736 -7.507 5.372 1.00 87.50 84 ILE A O 1
ATOM 687 N N . GLY A 1 85 ? 2.901 -6.254 5.083 1.00 81.00 85 GLY A N 1
ATOM 688 C CA . GLY A 1 85 ? 3.101 -6.093 3.639 1.00 81.00 85 GLY A CA 1
ATOM 689 C C . GLY A 1 85 ? 4.432 -5.421 3.275 1.00 81.00 85 GLY A C 1
ATOM 690 O O . GLY A 1 85 ? 5.080 -5.811 2.308 1.00 81.00 85 GLY A O 1
ATOM 691 N N . VAL A 1 86 ? 4.889 -4.447 4.070 1.00 82.19 86 VAL A N 1
ATOM 692 C CA . VAL A 1 86 ? 6.205 -3.810 3.875 1.00 82.19 86 VAL A CA 1
ATOM 693 C C . VAL A 1 86 ? 7.354 -4.761 4.222 1.00 82.19 86 VAL A C 1
ATOM 695 O O . VAL A 1 86 ? 8.352 -4.787 3.505 1.00 82.19 86 VAL A O 1
ATOM 698 N N . ALA A 1 87 ? 7.220 -5.550 5.290 1.00 82.38 87 ALA A N 1
ATOM 699 C CA . ALA A 1 87 ? 8.219 -6.539 5.681 1.00 82.38 87 ALA A CA 1
ATOM 700 C C . ALA A 1 87 ? 8.394 -7.610 4.594 1.00 82.38 87 ALA A C 1
ATOM 702 O O . ALA A 1 87 ? 9.524 -7.882 4.191 1.00 82.38 87 ALA A O 1
ATOM 703 N N . LEU A 1 88 ? 7.291 -8.125 4.042 1.00 77.44 88 LEU A N 1
ATOM 704 C CA . LEU A 1 88 ? 7.317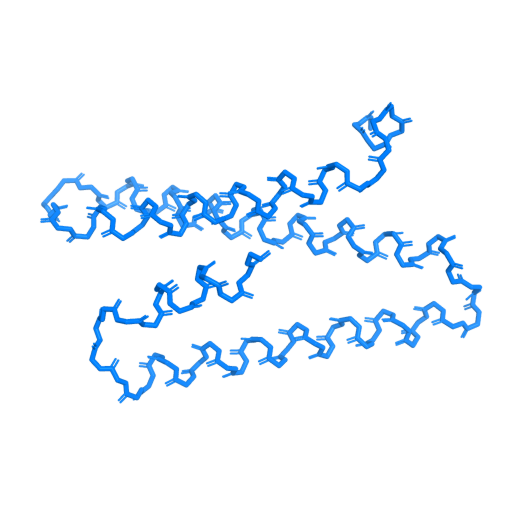 -9.070 2.923 1.00 77.44 88 LEU A CA 1
ATOM 705 C C . LEU A 1 88 ? 7.975 -8.452 1.679 1.00 77.44 88 LEU A C 1
ATOM 707 O O . LEU A 1 88 ? 8.865 -9.062 1.097 1.00 77.44 88 LEU A O 1
ATOM 711 N N . ALA A 1 89 ? 7.631 -7.203 1.338 1.00 71.69 89 ALA A N 1
ATOM 712 C CA . ALA A 1 89 ? 8.238 -6.485 0.212 1.00 71.69 89 ALA A CA 1
ATOM 713 C C . ALA A 1 89 ? 9.755 -6.276 0.353 1.00 71.69 89 ALA A C 1
ATOM 715 O O . ALA A 1 89 ? 10.458 -6.146 -0.648 1.00 71.69 89 ALA A O 1
ATOM 716 N N . SER A 1 90 ? 10.274 -6.221 1.583 1.00 65.44 90 SER A N 1
ATOM 717 C CA . SER A 1 90 ? 11.701 -6.002 1.835 1.00 65.44 90 SER A CA 1
ATOM 718 C C . SER A 1 90 ? 12.559 -7.240 1.550 1.00 65.44 90 SER A C 1
ATOM 720 O O . SER A 1 90 ? 13.695 -7.101 1.094 1.00 65.44 90 SER A O 1
ATOM 722 N N . GLN A 1 91 ? 12.009 -8.443 1.748 1.00 60.72 91 GLN A N 1
ATOM 723 C CA . GLN A 1 91 ? 12.722 -9.704 1.524 1.00 60.72 91 GLN A CA 1
ATOM 724 C C . GLN A 1 91 ? 12.981 -9.957 0.031 1.00 60.72 91 GLN A C 1
ATOM 726 O O . GLN A 1 91 ? 14.045 -10.454 -0.338 1.00 60.72 91 GLN A O 1
ATOM 731 N N . ASP A 1 92 ? 12.079 -9.502 -0.839 1.00 56.91 92 ASP A N 1
ATOM 732 C CA . ASP A 1 92 ? 12.219 -9.624 -2.295 1.00 56.91 92 ASP A CA 1
ATOM 733 C C . ASP A 1 92 ? 13.300 -8.712 -2.893 1.00 56.91 92 ASP A C 1
ATOM 735 O O . ASP A 1 92 ? 13.865 -9.022 -3.942 1.00 56.91 92 ASP A O 1
ATOM 739 N N . VAL A 1 93 ? 13.637 -7.601 -2.226 1.00 55.44 93 VAL A N 1
ATOM 740 C CA . VAL A 1 93 ? 14.767 -6.738 -2.621 1.00 55.44 93 VAL A CA 1
ATOM 741 C C . VAL A 1 93 ? 16.109 -7.365 -2.218 1.00 55.44 93 VAL A C 1
ATOM 743 O O . VAL A 1 93 ? 17.129 -7.070 -2.837 1.00 55.44 93 VAL A O 1
ATOM 746 N N . ALA A 1 94 ? 16.110 -8.241 -1.207 1.00 53.25 94 ALA A N 1
ATOM 747 C CA . ALA A 1 94 ? 17.311 -8.838 -0.629 1.00 53.25 94 ALA A CA 1
ATOM 748 C C . ALA A 1 94 ? 17.676 -10.224 -1.199 1.00 53.25 94 ALA A C 1
ATOM 750 O O . ALA A 1 94 ? 18.833 -10.623 -1.086 1.00 53.25 94 ALA A O 1
ATOM 751 N N . GLY A 1 95 ? 16.724 -10.970 -1.778 1.00 58.38 95 GLY A N 1
ATOM 752 C CA . GLY A 1 95 ? 16.891 -12.419 -1.951 1.00 58.38 95 GLY A CA 1
ATOM 753 C C . GLY A 1 95 ? 16.988 -12.990 -3.368 1.00 58.38 95 GLY A C 1
ATOM 754 O O . GLY A 1 95 ? 17.704 -13.971 -3.548 1.00 58.38 95 GLY A O 1
ATOM 755 N N . ILE A 1 96 ? 16.257 -12.490 -4.374 1.00 56.53 96 ILE A N 1
ATOM 756 C CA . ILE A 1 96 ? 16.078 -13.255 -5.627 1.00 56.53 96 ILE A CA 1
ATOM 757 C C . ILE A 1 96 ? 16.092 -12.357 -6.872 1.00 56.53 96 ILE A C 1
ATOM 759 O O . ILE A 1 96 ? 15.440 -11.321 -6.964 1.00 56.53 96 ILE A O 1
ATOM 763 N N . ASN A 1 97 ? 16.863 -12.808 -7.857 1.00 52.25 97 ASN A N 1
ATOM 764 C CA . ASN A 1 97 ? 17.182 -12.173 -9.129 1.00 52.25 97 ASN A CA 1
ATOM 765 C C . ASN A 1 97 ? 15.939 -11.650 -9.910 1.00 52.25 97 ASN A C 1
ATOM 767 O O . ASN A 1 97 ? 15.247 -12.374 -10.622 1.00 52.25 97 ASN A O 1
ATOM 771 N N . GLY A 1 98 ? 15.677 -10.345 -9.812 1.00 61.62 98 GLY A N 1
ATOM 772 C CA . GLY A 1 98 ? 15.492 -9.444 -10.960 1.00 61.62 98 GLY A CA 1
ATOM 773 C C . GLY A 1 98 ? 14.117 -9.247 -11.624 1.00 61.62 98 GLY A C 1
ATOM 774 O O . GLY A 1 98 ? 13.862 -8.120 -12.060 1.00 61.62 98 GLY A O 1
ATOM 775 N N . ARG A 1 99 ? 13.231 -10.251 -11.741 1.00 54.22 99 ARG A N 1
ATOM 776 C CA . ARG A 1 99 ? 12.035 -10.126 -12.628 1.00 54.22 99 ARG A CA 1
ATOM 777 C C . ARG A 1 99 ? 10.710 -10.639 -12.050 1.00 54.22 99 ARG A C 1
ATOM 779 O O . ARG A 1 99 ? 9.666 -10.064 -12.344 1.00 54.22 99 ARG A O 1
ATOM 786 N N . THR A 1 100 ? 10.744 -11.659 -11.199 1.00 57.03 100 THR A N 1
ATOM 787 C CA . THR A 1 100 ? 9.559 -12.336 -10.648 1.00 57.03 100 THR A CA 1
ATOM 788 C C . THR A 1 100 ? 8.804 -11.605 -9.527 1.00 57.03 100 THR A C 1
ATOM 790 O O . THR A 1 100 ? 7.574 -11.683 -9.543 1.00 57.03 100 THR A O 1
ATOM 793 N N . PRO A 1 101 ? 9.426 -10.845 -8.596 1.00 60.78 101 PRO A N 1
ATOM 794 C CA . PRO A 1 101 ? 8.691 -10.392 -7.411 1.00 60.78 101 PRO A CA 1
ATOM 795 C C . PRO A 1 101 ? 7.606 -9.359 -7.748 1.00 60.78 101 PRO A C 1
ATOM 797 O O . PRO A 1 101 ? 6.523 -9.370 -7.175 1.00 60.78 101 PRO A O 1
ATOM 800 N N . ARG A 1 102 ? 7.825 -8.512 -8.765 1.00 60.09 102 ARG A N 1
ATOM 801 C CA . ARG A 1 102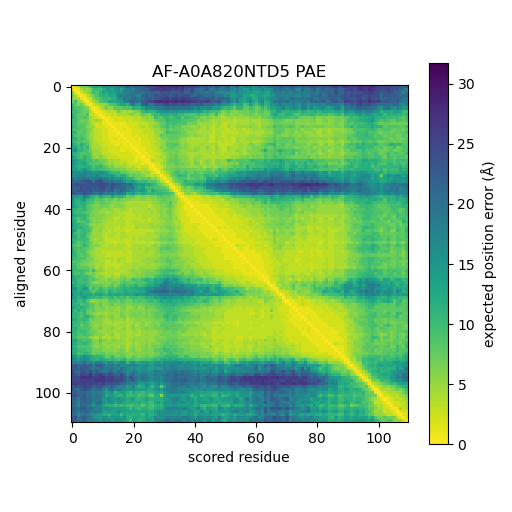 ? 6.847 -7.478 -9.162 1.00 60.09 102 ARG A CA 1
ATOM 802 C C . ARG A 1 102 ? 5.562 -8.053 -9.765 1.00 60.09 102 ARG A C 1
ATOM 804 O O . ARG A 1 102 ? 4.504 -7.474 -9.553 1.00 60.09 102 ARG A O 1
ATOM 811 N N . LEU A 1 103 ? 5.652 -9.171 -10.491 1.00 59.25 103 LEU A N 1
ATOM 812 C CA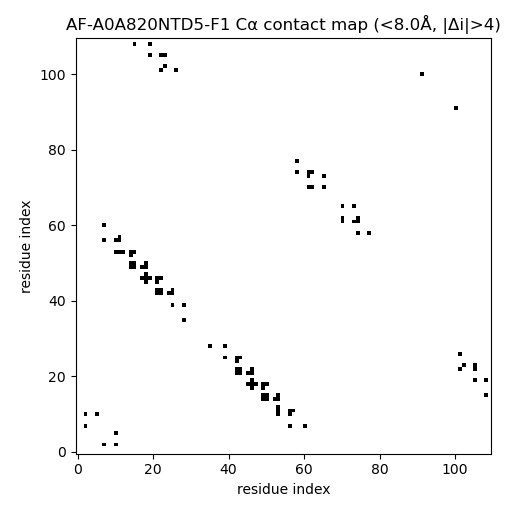 . LEU A 1 103 ? 4.480 -9.863 -11.043 1.00 59.25 103 LEU A CA 1
ATOM 813 C C . LEU A 1 103 ? 3.699 -10.587 -9.945 1.00 59.25 103 LEU A C 1
ATOM 815 O O . LEU A 1 103 ? 2.475 -10.527 -9.931 1.00 59.25 103 LEU A O 1
ATOM 819 N N . ILE A 1 104 ? 4.409 -11.204 -8.997 1.00 63.16 104 ILE A N 1
ATOM 820 C CA . ILE A 1 104 ? 3.801 -11.900 -7.858 1.00 63.16 104 ILE A CA 1
ATOM 821 C C . ILE A 1 104 ? 2.961 -10.923 -7.022 1.00 63.16 104 ILE A C 1
ATOM 823 O O . ILE A 1 104 ? 1.822 -11.240 -6.699 1.00 63.16 104 ILE A O 1
ATOM 827 N N . TYR A 1 105 ? 3.453 -9.706 -6.759 1.00 62.09 105 TYR A N 1
ATOM 828 C CA . TYR A 1 105 ? 2.668 -8.678 -6.059 1.00 62.09 105 TYR A CA 1
ATOM 829 C C . TYR A 1 105 ? 1.488 -8.125 -6.861 1.00 62.09 105 TYR A C 1
ATOM 831 O O . TYR A 1 105 ? 0.476 -7.776 -6.259 1.00 62.09 105 TYR A O 1
ATOM 839 N N . GLY A 1 106 ? 1.604 -8.041 -8.191 1.00 58.16 106 GLY A N 1
ATOM 840 C CA . GLY A 1 106 ? 0.483 -7.656 -9.053 1.00 58.16 106 GLY A CA 1
ATOM 841 C C . GLY A 1 106 ? -0.656 -8.673 -8.984 1.00 58.16 106 GLY A C 1
ATOM 842 O O . GLY A 1 106 ? -1.804 -8.289 -8.836 1.00 58.16 106 GLY A O 1
ATOM 843 N N . VAL A 1 107 ? -0.328 -9.969 -8.994 1.00 60.22 107 VAL A N 1
ATOM 844 C CA . VAL A 1 107 ? -1.320 -11.055 -8.910 1.00 60.22 107 VAL A CA 1
ATOM 845 C C . VAL A 1 107 ? -1.883 -11.230 -7.494 1.00 60.22 107 VAL A C 1
ATOM 847 O O . VAL A 1 107 ? -3.062 -11.511 -7.349 1.00 60.22 107 VAL A O 1
ATOM 850 N N . LEU A 1 108 ? -1.077 -11.048 -6.441 1.00 60.69 108 LEU A N 1
ATOM 851 C CA . LEU A 1 108 ? -1.534 -11.143 -5.042 1.00 60.69 108 LEU A CA 1
ATOM 852 C C . LEU A 1 108 ? -2.438 -9.984 -4.599 1.00 60.69 108 LEU A C 1
ATOM 854 O O . LEU A 1 108 ? -3.100 -10.100 -3.570 1.00 60.69 108 LEU A O 1
ATOM 858 N N . SER A 1 109 ? -2.406 -8.852 -5.306 1.00 58.81 109 SER A N 1
ATOM 859 C CA . SER A 1 109 ? -3.196 -7.663 -4.967 1.00 58.81 109 SER A CA 1
ATOM 860 C C . SER A 1 109 ? -4.573 -7.619 -5.645 1.00 58.81 109 SER A C 1
ATOM 862 O O . SER A 1 109 ? -5.340 -6.702 -5.329 1.00 58.81 109 SER A O 1
ATOM 864 N N . LEU A 1 110 ? -4.855 -8.558 -6.554 1.00 51.38 110 LEU A N 1
ATOM 865 C CA . LEU A 1 110 ? -6.105 -8.686 -7.307 1.00 51.38 110 LEU A CA 1
ATOM 866 C C . LEU A 1 110 ? -7.092 -9.605 -6.575 1.00 51.38 110 LEU A C 1
ATOM 868 O O . LEU A 1 110 ? -8.288 -9.236 -6.510 1.00 51.38 110 LEU A O 1
#

pLDDT: mean 73.83, std 11.93, range [49.72, 91.25]

Organism: NCBI:txid433720

Solvent-accessible surface area (backbone atoms only — not comparable to full-atom values): 6354 Å² total; per-residue (Å²): 125,72,61,83,76,64,49,73,64,54,60,38,53,52,22,49,52,52,21,43,55,29,54,56,48,60,58,65,55,63,80,54,76,89,83,42,66,66,59,52,50,53,38,50,54,50,22,55,48,25,51,52,52,28,52,52,52,50,54,55,51,50,55,74,74,41,56,82,90,47,33,66,58,53,51,50,51,57,51,50,55,52,49,51,54,52,56,58,57,50,52,54,79,74,70,60,88,90,68,61,66,68,54,53,54,52,64,74,73,109